Protein AF-A0A510JYR3-F1 (afdb_monomer_lite)

Foldseek 3Di:
DDDDPPPPDPPPPQDPVNVVVVVVVVVPDDDPPDPCVVVVVCCVVVPPVPVPQDLDFDACDDPDGPPPPHPDHPDDDDDDDDDPDLDPVVVVVVVVLVSQQQRCLSQLHFSDDDDPDPVDDGPGPCPSPPPRSRNDGDDDDDAPVNCVSNVNNVPDDPVNDDDDDDPPDPDDPVPDD

pLDDT: mean 78.02, std 18.56, range [39.0, 98.06]

InterPro domains:
  IPR006311 Twin-arginine translocation pathway, signal sequence [PS51318] (1-42)
  IPR006314 Dyp-type peroxidase [PTHR30521] (56-174)
  IPR011008 Dimeric alpha-beta barrel [SSF54909] (60-173)
  IPR019546 Twin-arginine translocation pathway, signal sequence, bacterial/archaeal [TIGR01409] (14-37)
  IPR048327 Dyp-type peroxidase, N-terminal domain [PF04261] (65-174)

Sequence (177 aa):
MSDENDKKWFDKKISRRDFLKKAGMVGAGAAIGASGAGAIFANMFSGKTNQIVGNEEISFYGKHQPGIATPVQKNVYFAVLDLHSTDKEEIKQMFKDWTDYSEKLMKGELIAPELKNHLVPPIDTGETVGLNPYRLTVTFGISPSFLDKLKLDNKKLDEFKDLPHFPRDQIKDKYKD

Organism: NCBI:txid109328

Secondary structure (DSSP, 8-state):
-----TTSSTT----HHHHHHHHHHHSSS-SS-SSTHHHHHHHHH-S------S-----S-SSS-TTSSSPPPS---------S---HHHHHHHHHHHHHHHHHHHHT--SSPPPS-TTS--SS--TTTT---TT--------HHHHHHTT-GGG--TT-PPPPPPTT----GGG--

Radius of gyration: 28.23 Å; chains: 1; bounding box: 94×50×62 Å

Structure (mmCIF, N/CA/C/O backbone):
data_AF-A0A510JYR3-F1
#
_entry.id   AF-A0A510JYR3-F1
#
loop_
_atom_site.group_PDB
_atom_site.id
_atom_site.type_symbol
_atom_site.label_atom_id
_atom_site.label_alt_id
_atom_site.label_comp_id
_atom_site.label_asym_id
_atom_site.label_entity_id
_atom_site.label_seq_id
_atom_site.pdbx_PDB_ins_code
_atom_site.Cartn_x
_atom_site.Cartn_y
_atom_site.Cartn_z
_atom_site.occupancy
_atom_site.B_iso_or_equiv
_atom_site.auth_seq_id
_atom_site.auth_comp_id
_atom_site.auth_asym_id
_atom_site.auth_atom_id
_atom_site.pdbx_PDB_model_num
ATOM 1 N N . MET A 1 1 ? -64.183 -36.595 -45.392 1.00 41.59 1 MET A N 1
ATOM 2 C CA . MET A 1 1 ? -62.904 -37.327 -45.292 1.00 41.59 1 MET A CA 1
ATOM 3 C C . MET A 1 1 ? -61.790 -36.329 -45.570 1.00 41.59 1 MET A C 1
ATOM 5 O O . MET A 1 1 ? -61.950 -35.599 -46.540 1.00 41.59 1 MET A O 1
ATOM 9 N N . SER A 1 2 ? -60.751 -36.336 -44.719 1.00 39.00 2 SER A N 1
ATOM 10 C CA . SER A 1 2 ? -59.440 -35.641 -44.792 1.00 39.00 2 SER A CA 1
ATOM 11 C C . SER A 1 2 ? -59.425 -34.100 -44.816 1.00 39.00 2 SER A C 1
ATOM 13 O O . SER A 1 2 ? -60.090 -33.505 -45.649 1.00 39.00 2 SER A O 1
ATOM 15 N N . ASP A 1 3 ? -58.667 -33.364 -43.997 1.00 41.50 3 ASP A N 1
ATOM 16 C CA . ASP A 1 3 ? -57.676 -33.730 -42.976 1.00 41.50 3 ASP A CA 1
ATOM 17 C C . ASP A 1 3 ? -57.516 -32.596 -41.948 1.00 41.50 3 ASP A C 1
ATOM 19 O O . ASP A 1 3 ? -57.497 -31.410 -42.267 1.00 41.50 3 ASP A O 1
ATOM 23 N N . GLU A 1 4 ? -57.390 -32.997 -40.688 1.00 46.38 4 GLU A N 1
ATOM 24 C CA . GLU A 1 4 ? -57.455 -32.179 -39.474 1.00 46.38 4 GLU A CA 1
ATOM 25 C C . GLU A 1 4 ? -56.046 -31.808 -38.951 1.00 46.38 4 GLU A C 1
ATOM 27 O O . GLU A 1 4 ? -55.797 -31.812 -37.746 1.00 46.38 4 GLU A O 1
ATOM 32 N N . ASN A 1 5 ? -55.082 -31.528 -39.841 1.00 49.25 5 ASN A N 1
ATOM 33 C CA . ASN A 1 5 ? -53.652 -31.481 -39.472 1.00 49.25 5 ASN A CA 1
ATOM 34 C C . ASN A 1 5 ? -52.955 -30.105 -39.472 1.00 49.25 5 ASN A C 1
ATOM 36 O O . ASN A 1 5 ? -51.811 -30.021 -39.027 1.00 49.25 5 ASN A O 1
ATOM 40 N N . ASP A 1 6 ? -53.622 -29.006 -39.830 1.00 49.03 6 ASP A N 1
ATOM 41 C CA . ASP A 1 6 ? -52.938 -27.703 -39.982 1.00 49.03 6 ASP A CA 1
ATOM 42 C C . ASP A 1 6 ? -52.823 -26.842 -38.707 1.00 49.03 6 ASP A C 1
ATOM 44 O O . ASP A 1 6 ? -52.285 -25.736 -38.740 1.00 49.03 6 ASP A O 1
ATOM 48 N N . LYS A 1 7 ? -53.269 -27.327 -37.540 1.00 47.75 7 LYS A N 1
ATOM 49 C CA . LYS A 1 7 ? -53.303 -26.525 -36.294 1.00 47.75 7 LYS A CA 1
ATOM 50 C C . LYS A 1 7 ? -52.356 -26.982 -35.176 1.00 47.75 7 LYS A C 1
ATOM 52 O O . LYS A 1 7 ? -52.623 -26.712 -34.011 1.00 47.75 7 LYS A O 1
ATOM 57 N N . LYS A 1 8 ? -51.237 -27.653 -35.482 1.00 46.84 8 LYS A N 1
ATOM 58 C CA . LYS A 1 8 ? -50.296 -28.144 -34.441 1.00 46.84 8 LYS A CA 1
ATOM 59 C C . LYS A 1 8 ? -48.863 -27.614 -34.499 1.00 46.84 8 LYS A C 1
ATOM 61 O O . LYS A 1 8 ? -48.035 -28.052 -33.701 1.00 46.84 8 LYS A O 1
ATOM 66 N N . TRP A 1 9 ? -48.542 -26.662 -35.375 1.00 47.66 9 TRP A N 1
ATOM 67 C CA . TRP A 1 9 ? -47.166 -26.154 -35.440 1.00 47.66 9 TRP A CA 1
ATOM 68 C C . TRP A 1 9 ? -46.857 -25.057 -34.407 1.00 47.66 9 TRP A C 1
ATOM 70 O O . TRP A 1 9 ? -45.755 -25.029 -33.857 1.00 47.66 9 TRP A O 1
ATOM 80 N N . PHE A 1 10 ? -47.831 -24.202 -34.082 1.00 52.38 10 PHE A N 1
ATOM 81 C CA . PHE A 1 10 ? -47.594 -22.996 -33.276 1.00 52.38 10 PHE A CA 1
ATOM 82 C C . PHE A 1 10 ? -47.678 -23.196 -31.750 1.00 52.38 10 PHE A C 1
ATOM 84 O O . PHE A 1 10 ? -47.180 -22.354 -31.012 1.00 52.38 10 PHE A O 1
ATOM 91 N N . ASP A 1 11 ? -48.207 -24.326 -31.265 1.00 54.84 11 ASP A N 1
ATOM 92 C CA . ASP A 1 11 ? -48.437 -24.574 -29.825 1.00 54.84 11 ASP A CA 1
ATOM 93 C C . ASP A 1 11 ? -47.325 -25.366 -29.112 1.00 54.84 11 ASP A C 1
ATOM 95 O O . ASP A 1 11 ? -47.473 -25.837 -27.978 1.00 54.84 11 ASP A O 1
ATOM 99 N N . LYS A 1 12 ? -46.158 -25.524 -29.742 1.00 61.44 12 LYS A N 1
ATOM 100 C CA . LYS A 1 12 ? -45.038 -26.216 -29.099 1.00 61.44 12 LYS A CA 1
ATOM 101 C C . LYS A 1 12 ? -44.327 -25.260 -28.137 1.00 61.44 12 LYS A C 1
ATOM 103 O O . LYS A 1 12 ? -43.516 -24.438 -28.559 1.00 61.44 12 LYS A O 1
ATOM 108 N N . LYS A 1 13 ? -44.609 -25.382 -26.831 1.00 60.22 13 LYS A N 1
ATOM 109 C CA . LYS A 1 13 ? -43.888 -24.668 -25.759 1.00 60.22 13 LYS A CA 1
ATOM 110 C C . LYS A 1 13 ? -42.378 -24.832 -25.951 1.00 60.22 13 LYS A C 1
ATOM 112 O O . LYS A 1 13 ? -41.839 -25.925 -25.776 1.00 60.22 13 LYS A O 1
ATOM 117 N N . ILE A 1 14 ? -41.702 -23.743 -26.308 1.00 67.56 14 ILE A N 1
ATOM 118 C CA . ILE A 1 14 ? -40.249 -23.721 -26.472 1.00 67.56 14 ILE A CA 1
ATOM 119 C C . ILE A 1 14 ? -39.625 -23.962 -25.096 1.00 67.56 14 ILE A C 1
ATOM 121 O O . ILE A 1 14 ? -39.749 -23.158 -24.175 1.00 67.56 14 ILE A O 1
ATOM 125 N N . SER A 1 15 ? -38.969 -25.108 -24.947 1.00 75.38 15 SER A N 1
ATOM 126 C CA . SER A 1 15 ? -38.213 -25.454 -23.746 1.00 75.38 15 SER A CA 1
ATOM 127 C C . SER A 1 15 ? -36.981 -24.549 -23.625 1.00 75.38 15 SER A C 1
ATOM 129 O O . SER A 1 15 ? -36.348 -24.218 -24.628 1.00 75.38 15 SER A O 1
ATOM 131 N N . ARG A 1 16 ? -36.571 -24.203 -22.393 1.00 67.94 16 ARG A N 1
ATOM 132 C CA . ARG A 1 16 ? -35.315 -23.464 -22.120 1.00 67.94 16 ARG A CA 1
ATOM 133 C C . ARG A 1 16 ? -34.102 -24.099 -22.816 1.00 67.94 16 ARG A C 1
ATOM 135 O O . ARG A 1 16 ? -33.181 -23.403 -23.224 1.00 67.94 16 ARG A O 1
ATOM 142 N N . ARG A 1 17 ? -34.127 -25.422 -23.001 1.00 73.12 17 ARG A N 1
ATOM 143 C CA . ARG A 1 17 ? -33.090 -26.183 -23.707 1.00 73.12 17 ARG A CA 1
ATOM 144 C C . ARG A 1 17 ? -33.105 -25.940 -25.219 1.00 73.12 17 ARG A C 1
ATOM 146 O O . ARG A 1 17 ? -32.039 -25.874 -25.817 1.00 73.12 17 ARG A O 1
ATOM 153 N N . ASP A 1 18 ? -34.280 -25.776 -25.823 1.00 70.12 18 ASP A N 1
ATOM 154 C CA . ASP A 1 18 ? -34.411 -25.445 -27.248 1.00 70.12 18 ASP A CA 1
ATOM 155 C C . ASP A 1 18 ? -34.056 -23.982 -27.518 1.00 70.12 18 ASP A C 1
ATOM 157 O O . ASP A 1 18 ? -33.461 -23.681 -28.549 1.00 70.12 18 ASP A O 1
ATOM 161 N N . PHE A 1 19 ? -34.342 -23.085 -26.568 1.00 70.06 19 PHE A N 1
ATOM 162 C CA . PHE A 1 19 ? -33.867 -21.703 -26.618 1.00 70.06 19 PHE A CA 1
ATOM 163 C C . PHE A 1 19 ? -32.336 -21.635 -26.585 1.00 70.06 19 PHE A C 1
ATOM 165 O O . PHE A 1 19 ? -31.743 -20.997 -27.445 1.00 70.06 19 PHE A O 1
ATOM 172 N N . LEU A 1 20 ? -31.682 -22.355 -25.666 1.00 72.62 20 LEU A N 1
ATOM 173 C CA . LEU A 1 20 ? -30.216 -22.389 -25.578 1.00 72.62 20 LEU A CA 1
ATOM 174 C C . LEU A 1 20 ? -29.563 -23.041 -26.807 1.00 72.62 20 LEU A C 1
ATOM 176 O O . LEU A 1 20 ? -28.553 -22.543 -27.295 1.00 72.62 20 LEU A O 1
ATOM 180 N N . LYS A 1 21 ? -30.161 -24.106 -27.358 1.00 68.06 21 LYS A N 1
ATOM 181 C CA . LYS A 1 21 ? -29.691 -24.725 -28.609 1.00 68.06 21 LYS A CA 1
ATOM 182 C C . LYS A 1 21 ? -29.794 -23.771 -29.802 1.00 68.06 21 LYS A C 1
ATOM 184 O O . LYS A 1 21 ? -28.878 -23.717 -30.614 1.00 68.06 21 LYS A O 1
ATOM 189 N N . LYS A 1 22 ? -30.881 -22.997 -29.896 1.00 60.44 22 LYS A N 1
ATOM 190 C CA . LYS A 1 22 ? -31.069 -22.004 -30.965 1.00 60.44 22 LYS A CA 1
ATOM 191 C C . LYS A 1 22 ? -30.203 -20.755 -30.763 1.00 60.44 22 LYS A C 1
ATOM 193 O O . LYS A 1 22 ? -29.637 -20.264 -31.731 1.00 60.44 22 LYS A O 1
ATOM 198 N N . ALA A 1 23 ? -30.022 -20.291 -29.527 1.00 60.22 23 ALA A N 1
ATOM 199 C CA . ALA A 1 23 ? -29.113 -19.193 -29.195 1.00 60.22 23 ALA A CA 1
ATOM 200 C C . ALA A 1 23 ? -27.644 -19.558 -29.478 1.00 60.22 23 ALA A C 1
ATOM 202 O O . ALA A 1 23 ? -26.897 -18.727 -29.982 1.00 60.22 23 ALA A O 1
ATOM 203 N N . GLY A 1 24 ? -27.254 -20.819 -29.257 1.00 54.78 24 GLY A N 1
ATOM 204 C CA . GLY A 1 24 ? -25.936 -21.336 -29.640 1.00 54.78 24 GLY A CA 1
ATOM 205 C C . GLY A 1 24 ? -25.692 -21.358 -31.155 1.00 54.78 24 GLY A C 1
ATOM 206 O O . GLY A 1 24 ? -24.554 -21.202 -31.580 1.00 54.78 24 GLY A O 1
ATOM 207 N N . MET A 1 25 ? -26.745 -21.478 -31.973 1.00 53.06 25 MET A N 1
ATOM 208 C CA . MET A 1 25 ? -26.653 -21.385 -33.440 1.00 53.06 25 MET A CA 1
ATOM 209 C C . MET A 1 25 ? -26.642 -19.942 -33.972 1.00 53.06 25 MET A C 1
ATOM 211 O O . MET A 1 25 ? -26.177 -19.721 -35.083 1.00 53.06 25 MET A O 1
ATOM 215 N N . VAL A 1 26 ? -27.117 -18.964 -33.192 1.00 48.06 26 VAL A N 1
ATOM 216 C CA . VAL A 1 26 ? -27.025 -17.521 -33.513 1.00 48.06 26 VAL A CA 1
ATOM 217 C C . VAL A 1 26 ? -25.753 -16.889 -32.912 1.00 48.06 26 VAL A C 1
ATOM 219 O O . VAL A 1 26 ? -25.344 -15.797 -33.294 1.00 48.06 26 VAL A O 1
ATOM 222 N N . GLY A 1 27 ? -25.054 -17.603 -32.024 1.00 48.56 27 GLY A N 1
ATOM 223 C CA . GLY A 1 27 ? -23.797 -17.195 -31.382 1.00 48.56 27 GLY A CA 1
ATOM 224 C C . GLY A 1 27 ? -22.548 -17.224 -32.273 1.00 48.56 27 GLY A C 1
ATOM 225 O O . GLY A 1 27 ? -21.437 -17.201 -31.752 1.00 48.56 27 GLY A O 1
ATOM 226 N N . ALA A 1 28 ? -22.718 -17.259 -33.595 1.00 48.28 28 ALA A N 1
ATOM 227 C CA . ALA A 1 28 ? -21.661 -17.070 -34.583 1.00 48.28 28 ALA A CA 1
ATOM 228 C C . ALA A 1 28 ? -22.051 -15.931 -35.544 1.00 48.28 28 ALA A C 1
ATOM 230 O O . ALA A 1 28 ? -22.220 -16.134 -36.739 1.00 48.28 28 ALA A O 1
ATOM 231 N N . GLY A 1 29 ? -22.211 -14.720 -35.002 1.00 50.94 29 GLY A N 1
ATOM 232 C CA . GLY A 1 29 ? -22.291 -13.486 -35.787 1.00 50.94 29 GLY A CA 1
ATOM 233 C C . GLY A 1 29 ? -23.697 -12.905 -35.982 1.00 50.94 29 GLY A C 1
ATOM 234 O O . GLY A 1 29 ? -24.551 -13.496 -36.627 1.00 50.94 29 GLY A O 1
ATOM 235 N N . ALA A 1 30 ? -23.847 -11.665 -35.499 1.00 53.22 30 ALA A N 1
ATOM 236 C CA . ALA A 1 30 ? -24.847 -10.661 -35.879 1.00 53.22 30 ALA A CA 1
ATOM 237 C C . ALA A 1 30 ? -26.320 -10.896 -35.481 1.00 53.22 30 ALA A C 1
ATOM 239 O O . ALA A 1 30 ? -27.080 -11.476 -36.242 1.00 53.22 30 ALA A O 1
ATOM 240 N N . ALA A 1 31 ? -26.757 -10.287 -34.364 1.00 54.00 31 ALA A N 1
ATOM 241 C CA . ALA A 1 31 ? -28.129 -9.757 -34.234 1.00 54.00 31 ALA A CA 1
ATOM 242 C C . ALA A 1 31 ? -28.348 -8.835 -33.007 1.00 54.00 31 ALA A C 1
ATOM 244 O O . ALA A 1 31 ? -29.247 -9.102 -32.228 1.00 54.00 31 ALA A O 1
ATOM 245 N N . ILE A 1 32 ? -27.572 -7.751 -32.837 1.00 46.09 32 ILE A N 1
ATOM 246 C CA . ILE A 1 32 ? -28.079 -6.421 -32.397 1.00 46.09 32 ILE A CA 1
ATOM 247 C C . ILE A 1 32 ? -27.158 -5.365 -33.036 1.00 46.09 32 ILE A C 1
ATOM 249 O O . ILE A 1 32 ? -26.351 -4.707 -32.387 1.00 46.09 32 ILE A O 1
ATOM 253 N N . GLY A 1 33 ? -27.217 -5.272 -34.362 1.00 46.34 33 GLY A N 1
ATOM 254 C CA . GLY A 1 33 ? -26.586 -4.213 -35.144 1.00 46.34 33 GLY A CA 1
ATOM 255 C C . GLY A 1 33 ? -27.682 -3.430 -35.851 1.00 46.34 33 GLY A C 1
ATOM 256 O O . GLY A 1 33 ? -28.040 -3.767 -36.971 1.00 46.34 33 GLY A O 1
ATOM 257 N N . ALA A 1 34 ? -28.256 -2.440 -35.171 1.00 50.19 34 ALA A N 1
ATOM 258 C CA . ALA A 1 34 ? -29.165 -1.470 -35.793 1.00 50.19 34 ALA A CA 1
ATOM 259 C C . ALA A 1 34 ? -29.048 -0.072 -35.166 1.00 50.19 34 ALA A C 1
ATOM 261 O O . ALA A 1 34 ? -29.284 0.922 -35.842 1.00 50.19 34 ALA A O 1
ATOM 262 N N . SER A 1 35 ? -28.593 0.040 -33.916 1.00 50.03 35 SER A N 1
ATOM 263 C CA . SER A 1 35 ? -28.035 1.283 -33.390 1.00 50.03 35 SER A CA 1
ATOM 264 C C . SER A 1 35 ? -26.512 1.149 -33.379 1.00 50.03 35 SER A C 1
ATOM 266 O O . SER A 1 35 ? -25.970 0.195 -32.820 1.00 50.03 35 SER A O 1
ATOM 268 N N . GLY A 1 36 ? -25.792 2.090 -33.996 1.00 48.31 36 GLY A N 1
ATOM 269 C CA . GLY A 1 36 ? -24.318 2.104 -34.036 1.00 48.31 36 GLY A CA 1
ATOM 270 C C . GLY A 1 36 ? -23.636 2.018 -32.659 1.00 48.31 36 GLY A C 1
ATOM 271 O O . GLY A 1 36 ? -22.442 1.752 -32.581 1.00 48.31 36 GLY A O 1
ATOM 272 N N . ALA A 1 37 ? -24.399 2.151 -31.570 1.00 50.72 37 ALA A N 1
ATOM 273 C CA . ALA A 1 37 ? -23.970 1.886 -30.205 1.00 50.72 37 ALA A CA 1
ATOM 274 C C . ALA A 1 37 ? -23.404 0.466 -30.014 1.00 50.72 37 ALA A C 1
ATOM 276 O O . ALA A 1 37 ? -22.365 0.323 -29.381 1.00 50.72 37 ALA A O 1
ATOM 277 N N . GLY A 1 38 ? -24.014 -0.580 -30.589 1.00 49.38 38 GLY A N 1
ATOM 278 C CA . GLY A 1 38 ? -23.569 -1.967 -30.377 1.00 49.38 38 GLY A CA 1
ATOM 279 C C . GLY A 1 38 ? -22.145 -2.239 -30.876 1.00 49.38 38 GLY A C 1
ATOM 280 O O . GLY A 1 38 ? -21.380 -2.929 -30.211 1.00 49.38 38 GLY A O 1
ATOM 281 N N . ALA A 1 39 ? -21.758 -1.629 -32.000 1.00 53.34 39 ALA A N 1
ATOM 282 C CA . ALA A 1 39 ? -20.403 -1.718 -32.543 1.00 53.34 39 ALA A CA 1
ATOM 283 C C . ALA A 1 39 ? -19.387 -0.888 -31.736 1.00 53.34 39 ALA A C 1
ATOM 285 O O . ALA A 1 39 ? -18.237 -1.295 -31.598 1.00 53.34 39 ALA A O 1
ATOM 286 N N . ILE A 1 40 ? -19.811 0.242 -31.156 1.00 56.94 40 ILE A N 1
ATOM 287 C CA . ILE A 1 40 ? -18.970 1.076 -30.283 1.00 56.94 40 ILE A CA 1
ATOM 288 C C . ILE A 1 40 ? -18.715 0.369 -28.947 1.00 56.94 40 ILE A C 1
ATOM 290 O O . ILE A 1 40 ? -17.568 0.282 -28.515 1.00 56.94 40 ILE A O 1
ATOM 294 N N . PHE A 1 41 ? -19.753 -0.198 -28.324 1.00 54.78 41 PHE A N 1
ATOM 295 C CA . PHE A 1 41 ? -19.605 -1.003 -27.109 1.00 54.78 41 PHE A CA 1
ATOM 296 C C . PHE A 1 41 ? -18.798 -2.273 -27.386 1.00 54.78 41 PHE A C 1
ATOM 298 O O . PHE A 1 41 ? -17.881 -2.584 -26.631 1.00 54.78 41 PHE A O 1
ATOM 305 N N . ALA A 1 42 ? -19.057 -2.966 -28.499 1.00 54.81 42 ALA A N 1
ATOM 306 C CA . ALA A 1 42 ? -18.254 -4.114 -28.892 1.00 54.81 42 ALA A CA 1
ATOM 307 C C . ALA A 1 42 ? -16.784 -3.729 -29.083 1.00 54.81 42 ALA A C 1
ATOM 309 O O . ALA A 1 42 ? -15.953 -4.430 -28.540 1.00 54.81 42 ALA A O 1
ATOM 310 N N . ASN A 1 43 ? -16.426 -2.618 -29.733 1.00 54.22 43 ASN A N 1
ATOM 311 C CA . ASN A 1 43 ? -15.019 -2.198 -29.850 1.00 54.22 43 ASN A CA 1
ATOM 312 C C . ASN A 1 43 ? -14.399 -1.719 -28.527 1.00 54.22 43 ASN A C 1
ATOM 314 O O . ASN A 1 43 ? -13.207 -1.924 -28.318 1.00 54.22 43 ASN A O 1
ATOM 318 N N . MET A 1 44 ? -15.183 -1.121 -27.625 1.00 55.84 44 MET A N 1
ATOM 319 C CA . MET A 1 44 ? -14.707 -0.701 -26.301 1.00 55.84 44 MET A CA 1
ATOM 320 C C . MET A 1 44 ? -14.389 -1.904 -25.394 1.00 55.84 44 MET A C 1
ATOM 322 O O . MET A 1 44 ? -13.438 -1.848 -24.622 1.00 55.84 44 MET A O 1
ATOM 326 N N . PHE A 1 45 ? -15.132 -3.009 -25.533 1.00 51.94 45 PHE A N 1
ATOM 327 C CA . PHE A 1 45 ? -14.905 -4.263 -24.797 1.00 51.94 45 PHE A CA 1
ATOM 328 C C . PHE A 1 45 ? -14.086 -5.316 -25.573 1.00 51.94 45 PHE A C 1
ATOM 330 O O . PHE A 1 45 ? -13.524 -6.220 -24.963 1.00 51.94 45 PHE A O 1
ATOM 337 N N . SER A 1 46 ? -13.996 -5.208 -26.904 1.00 45.53 46 SER A N 1
ATOM 338 C CA . SER A 1 46 ? -13.236 -6.098 -27.808 1.00 45.53 46 SER A CA 1
ATOM 339 C C . SER A 1 46 ? -11.894 -5.511 -28.214 1.00 45.53 46 SER A C 1
ATOM 341 O O . SER A 1 46 ? -11.249 -6.034 -29.127 1.00 45.53 46 SER A O 1
ATOM 343 N N . GLY A 1 47 ? -11.435 -4.458 -27.531 1.00 48.59 47 GLY A N 1
ATOM 344 C CA . GLY A 1 47 ? -10.008 -4.226 -27.421 1.00 48.59 47 GLY A CA 1
ATOM 345 C C . GLY A 1 47 ? -9.417 -5.523 -26.898 1.00 48.59 47 GLY A C 1
ATOM 346 O O . GLY A 1 47 ? -9.518 -5.807 -25.710 1.00 48.59 47 GLY A O 1
ATOM 347 N N . LYS A 1 48 ? -8.885 -6.354 -27.806 1.00 43.19 48 LYS A N 1
ATOM 348 C CA . LYS A 1 48 ? -8.027 -7.481 -27.469 1.00 43.19 48 LYS A CA 1
ATOM 349 C C . LYS A 1 48 ? -7.040 -6.871 -26.493 1.00 43.19 48 LYS A C 1
ATOM 351 O O . LYS A 1 48 ? -6.190 -6.082 -26.903 1.00 43.19 48 LYS A O 1
ATOM 356 N N . THR A 1 49 ? -7.199 -7.163 -25.206 1.00 49.62 49 THR A N 1
ATOM 357 C CA . THR A 1 49 ? -6.164 -6.906 -24.224 1.00 49.62 49 THR A CA 1
ATOM 358 C C . THR A 1 49 ? -5.068 -7.864 -24.638 1.00 49.62 49 THR A C 1
ATOM 360 O O . THR A 1 49 ? -4.988 -8.989 -24.146 1.00 49.62 49 THR A O 1
ATOM 363 N N . ASN A 1 50 ? -4.290 -7.474 -25.651 1.00 46.06 50 ASN A N 1
ATOM 364 C CA . ASN A 1 50 ? -2.984 -8.039 -25.865 1.00 46.06 50 ASN A CA 1
ATOM 365 C C . ASN A 1 50 ? -2.371 -7.930 -24.481 1.00 46.06 50 ASN A C 1
ATOM 367 O O . ASN A 1 50 ? -2.263 -6.821 -23.957 1.00 46.06 50 ASN A O 1
ATOM 371 N N . GLN A 1 51 ? -2.132 -9.068 -23.829 1.00 48.41 51 GLN A N 1
ATOM 372 C CA . GLN A 1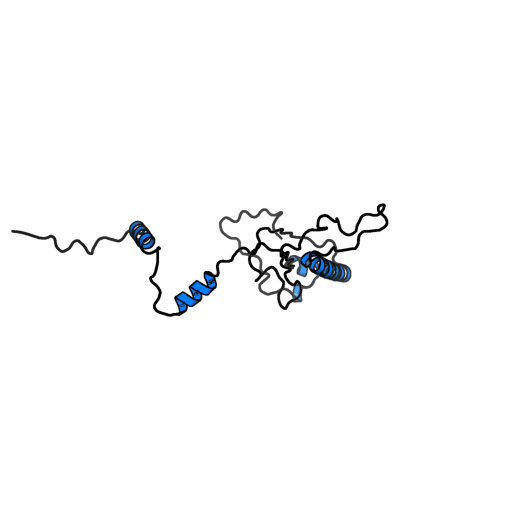 51 ? -1.326 -9.052 -22.628 1.00 48.41 51 GLN A CA 1
ATOM 373 C C . GLN A 1 51 ? -0.043 -8.373 -23.069 1.00 48.41 51 GLN A C 1
ATOM 375 O O . GLN A 1 51 ? 0.679 -8.900 -23.917 1.00 48.41 51 GLN A O 1
ATOM 380 N N . ILE A 1 52 ? 0.147 -7.141 -22.612 1.00 53.25 52 ILE A N 1
ATOM 381 C CA . ILE A 1 52 ? 1.333 -6.382 -22.943 1.00 53.25 52 ILE A CA 1
ATOM 382 C C . ILE A 1 52 ? 2.413 -7.010 -22.074 1.00 53.25 52 ILE A C 1
ATOM 384 O O . ILE A 1 52 ? 2.591 -6.669 -20.908 1.00 53.25 52 ILE A O 1
ATOM 388 N N . VAL A 1 53 ? 3.031 -8.053 -22.619 1.00 56.41 53 VAL A N 1
ATOM 389 C CA . VAL A 1 53 ? 4.197 -8.706 -22.045 1.00 56.41 53 VAL A CA 1
ATOM 390 C C . VAL A 1 53 ? 5.368 -7.854 -22.496 1.00 56.41 53 VAL A C 1
ATOM 392 O O . VAL A 1 53 ? 5.743 -7.889 -23.666 1.00 56.41 53 VAL A O 1
ATOM 395 N N . GLY A 1 54 ? 5.880 -7.010 -21.608 1.00 62.03 54 GLY A N 1
ATOM 396 C CA . GLY A 1 54 ? 6.867 -6.024 -22.011 1.00 62.03 54 GLY A CA 1
ATOM 397 C C . GLY A 1 54 ? 7.609 -5.386 -20.855 1.00 62.03 54 GLY A C 1
ATOM 398 O O . GLY A 1 54 ? 7.241 -5.521 -19.690 1.00 62.03 54 GLY A O 1
ATOM 399 N N . ASN A 1 55 ? 8.646 -4.661 -21.252 1.00 64.56 55 ASN A N 1
ATOM 400 C CA . ASN A 1 55 ? 9.594 -3.941 -20.414 1.00 64.56 55 ASN A CA 1
ATOM 401 C C . ASN A 1 55 ? 9.084 -2.561 -19.961 1.00 64.56 55 ASN A C 1
ATOM 403 O O . ASN A 1 55 ? 9.874 -1.671 -19.654 1.00 64.56 55 ASN A O 1
ATOM 407 N N . GLU A 1 56 ? 7.772 -2.353 -20.043 1.00 77.25 56 GLU A N 1
ATOM 408 C CA . GLU A 1 56 ? 7.159 -1.043 -19.880 1.00 77.25 56 GLU A CA 1
ATOM 409 C C . GLU A 1 56 ? 7.128 -0.636 -18.410 1.00 77.25 56 GLU A C 1
ATOM 411 O O . GLU A 1 56 ? 6.702 -1.394 -17.538 1.00 77.25 56 GLU A O 1
ATOM 416 N N . GLU A 1 57 ? 7.541 0.598 -18.165 1.00 84.62 57 GLU A N 1
ATOM 417 C CA . GLU A 1 57 ? 7.347 1.282 -16.899 1.00 84.62 57 GLU A CA 1
ATOM 418 C C . GLU A 1 57 ? 5.917 1.836 -16.838 1.00 84.62 57 GLU A C 1
ATOM 420 O O . GLU A 1 57 ? 5.414 2.422 -17.801 1.00 84.62 57 GLU A O 1
ATOM 425 N N . ILE A 1 58 ? 5.254 1.663 -15.695 1.00 91.94 58 ILE A N 1
ATOM 426 C CA . ILE A 1 58 ? 3.988 2.335 -15.396 1.00 91.94 58 ILE A CA 1
ATOM 427 C C . ILE A 1 58 ? 4.296 3.459 -14.416 1.00 91.94 58 ILE A C 1
ATOM 429 O O . ILE A 1 58 ? 4.874 3.213 -13.363 1.00 91.94 58 ILE A O 1
ATOM 433 N N . SER A 1 59 ? 3.886 4.688 -14.741 1.00 93.88 59 SER A N 1
ATOM 434 C CA . SER A 1 59 ? 4.151 5.828 -13.863 1.00 93.88 59 SER A CA 1
ATOM 435 C C . SER A 1 59 ? 3.473 5.643 -12.504 1.00 93.88 59 SER A C 1
ATOM 437 O O . SER A 1 59 ? 2.272 5.368 -12.428 1.00 93.88 59 SER A O 1
ATOM 439 N N . PHE A 1 60 ? 4.248 5.817 -11.433 1.00 96.25 60 PHE A N 1
ATOM 440 C CA . PHE A 1 60 ? 3.735 5.819 -10.065 1.00 96.25 60 PHE A CA 1
ATOM 441 C C . PHE A 1 60 ? 2.904 7.077 -9.771 1.00 96.25 60 PHE A C 1
ATOM 443 O O . PHE A 1 60 ? 1.879 7.012 -9.091 1.00 96.25 60 PHE A O 1
ATOM 450 N N . TYR A 1 61 ? 3.316 8.225 -10.320 1.00 96.75 61 TYR A N 1
ATOM 451 C CA . TYR A 1 61 ? 2.645 9.499 -10.095 1.00 96.75 61 TYR A CA 1
ATOM 452 C C . TYR A 1 61 ? 1.503 9.738 -11.081 1.00 96.75 61 TYR A C 1
ATOM 454 O O . TYR A 1 61 ? 1.635 9.618 -12.296 1.00 96.75 61 TYR A O 1
ATOM 462 N N . GLY A 1 62 ? 0.371 10.174 -10.540 1.00 96.06 62 GLY A N 1
ATOM 463 C CA . GLY A 1 62 ? -0.804 10.544 -11.310 1.00 96.06 62 GLY A CA 1
ATOM 464 C C . GLY A 1 62 ? -1.928 11.022 -10.403 1.00 96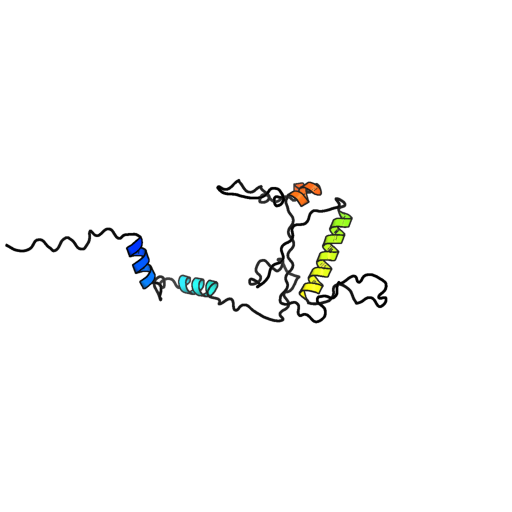.06 62 GLY A C 1
ATOM 465 O O . GLY A 1 62 ? -1.813 11.021 -9.179 1.00 96.06 62 GLY A O 1
ATOM 466 N N . LYS A 1 63 ? -3.052 11.422 -11.006 1.00 97.81 63 LYS A N 1
ATOM 467 C CA . LYS A 1 63 ? -4.261 11.790 -10.248 1.00 97.81 63 LYS A CA 1
ATOM 468 C C . LYS A 1 63 ? -4.854 10.597 -9.483 1.00 97.81 63 LYS A C 1
ATOM 470 O O . LYS A 1 63 ? -5.469 10.784 -8.437 1.00 97.81 63 LYS A O 1
ATOM 475 N N . HIS A 1 64 ? -4.701 9.392 -10.026 1.00 97.94 64 HIS A N 1
ATOM 476 C CA . HIS A 1 64 ? -5.179 8.141 -9.446 1.00 97.94 64 HIS A CA 1
ATOM 477 C C . HIS A 1 64 ? -4.010 7.168 -9.322 1.00 97.94 64 HIS A C 1
ATOM 479 O O . HIS A 1 64 ? -3.120 7.185 -10.172 1.00 97.94 64 HIS A O 1
ATOM 485 N N . GLN A 1 65 ? -4.032 6.329 -8.284 1.00 98.06 65 GLN A N 1
ATOM 486 C CA . GLN A 1 65 ? -2.998 5.316 -8.094 1.00 98.06 65 GLN A CA 1
ATOM 487 C C . GLN A 1 65 ? -2.978 4.317 -9.268 1.00 98.06 65 GLN A C 1
ATOM 489 O O . GLN A 1 65 ? -4.044 3.961 -9.793 1.00 98.06 65 GLN A O 1
ATOM 494 N N . PRO A 1 66 ? -1.787 3.839 -9.667 1.00 96.75 66 PRO A N 1
ATOM 495 C CA . PRO A 1 66 ? -1.652 2.751 -10.628 1.00 96.75 66 PRO A CA 1
ATOM 496 C C . PRO A 1 66 ? -2.220 1.444 -10.045 1.00 96.75 66 PRO A C 1
ATOM 498 O O . PRO A 1 66 ? -2.416 1.328 -8.838 1.00 96.75 66 PRO A O 1
ATOM 501 N N . GLY A 1 67 ? -2.518 0.463 -10.901 1.00 95.38 67 GLY A N 1
ATOM 502 C CA . GLY A 1 67 ? -3.068 -0.844 -10.503 1.00 95.38 67 GLY A CA 1
ATOM 503 C C . GLY A 1 67 ? -4.602 -0.922 -10.449 1.00 95.38 67 GLY A C 1
ATOM 504 O O . GLY A 1 67 ? -5.144 -2.010 -10.285 1.00 95.38 67 GLY A O 1
ATOM 505 N N . ILE A 1 68 ? -5.313 0.201 -10.641 1.00 95.62 68 ILE A N 1
ATOM 506 C CA . ILE A 1 68 ? -6.791 0.246 -10.672 1.00 95.62 68 ILE A CA 1
ATOM 507 C C . ILE A 1 68 ? -7.316 0.207 -12.114 1.00 95.62 68 ILE A C 1
ATOM 509 O O . ILE A 1 68 ? -7.970 -0.746 -12.524 1.00 95.62 68 ILE A O 1
ATOM 513 N N . ALA A 1 69 ? -7.026 1.253 -12.893 1.00 94.81 69 ALA A N 1
ATOM 514 C CA . ALA A 1 69 ? -7.380 1.330 -14.315 1.00 94.81 69 ALA A CA 1
ATOM 515 C C . ALA A 1 69 ? -6.272 0.773 -15.229 1.00 94.81 69 ALA A C 1
ATOM 517 O O . ALA A 1 69 ? -6.440 0.701 -16.447 1.00 94.81 69 ALA A O 1
ATOM 518 N N . THR A 1 70 ? -5.125 0.400 -14.650 1.00 92.25 70 THR A N 1
ATOM 519 C CA . THR A 1 70 ? -4.030 -0.261 -15.363 1.00 92.25 70 THR A CA 1
ATOM 520 C C . THR A 1 70 ? -4.527 -1.591 -15.944 1.00 92.25 70 THR A C 1
ATOM 522 O O . THR A 1 70 ? -5.241 -2.318 -15.252 1.00 92.25 70 THR A O 1
ATOM 525 N N . PRO A 1 71 ? -4.159 -1.953 -17.189 1.00 90.94 71 PRO A N 1
ATOM 526 C CA . PRO A 1 71 ? -4.508 -3.258 -17.741 1.00 90.94 71 PRO A CA 1
ATOM 527 C C . PRO A 1 71 ? -4.043 -4.403 -16.835 1.00 90.94 71 PRO A C 1
ATOM 529 O O . PRO A 1 71 ? -2.925 -4.363 -16.318 1.00 90.94 71 PRO A O 1
ATOM 532 N N . VAL A 1 72 ? -4.891 -5.424 -16.688 1.00 90.50 72 VAL A N 1
ATOM 533 C CA . VAL A 1 72 ? -4.672 -6.563 -15.782 1.00 90.50 72 VAL A CA 1
ATOM 534 C C . VAL A 1 72 ? -3.307 -7.220 -16.023 1.00 90.50 72 VAL A C 1
ATOM 536 O O . VAL A 1 72 ? -2.945 -7.539 -17.158 1.00 90.50 72 VAL A O 1
ATOM 539 N N . GLN A 1 73 ? -2.566 -7.440 -14.937 1.00 89.94 73 GLN A N 1
ATOM 540 C CA . GLN A 1 73 ? -1.261 -8.102 -14.923 1.00 89.94 73 GLN A CA 1
ATOM 541 C C . GLN A 1 73 ? -1.393 -9.618 -14.721 1.00 89.94 73 GLN A C 1
ATOM 543 O O . GLN A 1 73 ? -2.424 -10.129 -14.288 1.00 89.94 73 GLN A O 1
ATOM 548 N N . LYS A 1 74 ? -0.320 -10.354 -15.030 1.00 90.69 74 LYS A N 1
ATOM 549 C CA . LYS A 1 74 ? -0.285 -11.822 -14.923 1.00 90.69 74 LYS A CA 1
ATOM 550 C C . LYS A 1 74 ? -0.188 -12.332 -13.480 1.00 90.69 74 LYS A C 1
ATOM 552 O O . LYS A 1 74 ? -0.711 -13.403 -13.189 1.00 90.69 74 LYS A O 1
ATOM 557 N N . ASN A 1 75 ? 0.504 -11.597 -12.612 1.00 92.00 75 ASN A N 1
ATOM 558 C CA . ASN A 1 75 ? 0.796 -11.996 -11.236 1.00 92.00 75 ASN A CA 1
ATOM 559 C C . ASN A 1 75 ? 0.270 -10.935 -10.264 1.00 92.00 75 ASN A C 1
ATOM 561 O O . ASN A 1 75 ? 0.213 -9.760 -10.619 1.00 92.00 75 ASN A O 1
ATOM 565 N N . VAL A 1 76 ? -0.067 -11.350 -9.042 1.00 94.38 76 VAL A N 1
ATOM 566 C CA . VAL A 1 76 ? -0.471 -10.451 -7.956 1.00 94.38 76 VAL A CA 1
ATOM 567 C C . VAL A 1 76 ? 0.118 -10.932 -6.635 1.00 94.38 76 VAL A C 1
ATOM 569 O O . VAL A 1 76 ? 0.081 -12.124 -6.328 1.00 94.38 76 VAL A O 1
ATOM 572 N N . TYR A 1 77 ? 0.628 -9.987 -5.852 1.00 95.19 77 TYR A N 1
ATOM 573 C CA . TYR A 1 77 ? 0.911 -10.168 -4.435 1.00 95.19 77 TYR A CA 1
ATOM 574 C C . TYR A 1 77 ? -0.043 -9.269 -3.659 1.00 95.19 77 TYR A C 1
ATOM 576 O O . TYR A 1 77 ? -0.142 -8.079 -3.946 1.00 95.19 77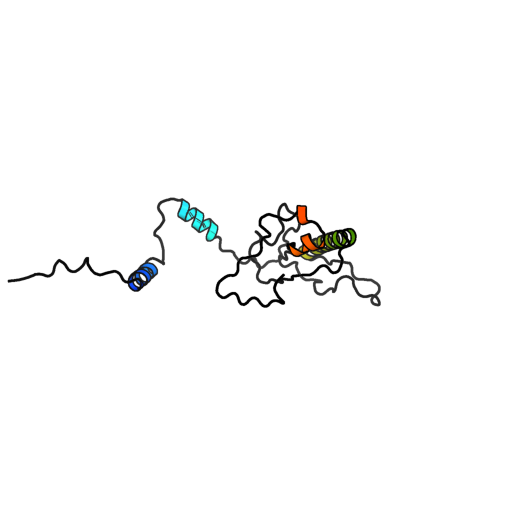 TYR A O 1
ATOM 584 N N . PHE A 1 78 ? -0.771 -9.850 -2.707 1.00 95.06 78 PHE A N 1
ATOM 585 C CA . PHE A 1 78 ? -1.726 -9.123 -1.880 1.00 95.06 78 PHE A CA 1
ATOM 586 C C . PHE A 1 78 ? -1.358 -9.307 -0.412 1.00 95.06 78 PHE A C 1
ATOM 588 O O . PHE A 1 78 ? -1.232 -10.441 0.055 1.00 95.06 78 PHE A O 1
ATOM 595 N N . ALA A 1 79 ? -1.178 -8.197 0.298 1.00 94.94 79 ALA A N 1
ATOM 596 C CA . ALA A 1 79 ? -0.821 -8.177 1.707 1.00 94.94 79 ALA A CA 1
ATOM 597 C C . ALA A 1 79 ? -1.770 -7.248 2.467 1.00 94.94 79 ALA A C 1
ATOM 599 O O . ALA A 1 79 ? -2.049 -6.137 2.022 1.00 94.94 79 ALA A O 1
ATOM 600 N N . VAL A 1 80 ? -2.240 -7.720 3.619 1.00 93.81 80 VAL A N 1
ATOM 601 C CA . VAL A 1 80 ? -2.971 -6.927 4.611 1.00 93.81 80 VAL A CA 1
ATOM 602 C C . VAL A 1 80 ? -2.077 -6.854 5.839 1.00 93.81 80 VAL A C 1
ATOM 604 O O . VAL A 1 80 ? -1.535 -7.876 6.262 1.00 93.81 80 VAL A O 1
ATOM 607 N N . LEU A 1 81 ? -1.849 -5.643 6.341 1.00 93.81 81 LEU A N 1
ATOM 608 C CA . LEU A 1 81 ? -0.852 -5.368 7.368 1.00 93.81 81 LEU A CA 1
ATOM 609 C C . LEU A 1 81 ? -1.474 -4.541 8.490 1.00 93.81 81 LEU A C 1
ATOM 611 O O . LEU A 1 81 ? -2.114 -3.521 8.235 1.00 93.81 81 LEU A O 1
ATOM 615 N N . ASP A 1 82 ? -1.198 -4.946 9.725 1.00 93.06 82 ASP A N 1
ATOM 616 C CA . ASP A 1 82 ? -1.567 -4.191 10.913 1.00 93.06 82 ASP A CA 1
ATOM 617 C C . ASP A 1 82 ? -0.483 -3.185 11.290 1.00 93.06 82 ASP A C 1
ATOM 619 O O . ASP A 1 82 ? 0.713 -3.486 11.304 1.00 93.06 82 ASP A O 1
ATOM 623 N N . LEU A 1 83 ? -0.905 -1.988 11.697 1.00 94.56 83 LEU A N 1
ATOM 624 C CA . LEU A 1 83 ? 0.010 -1.025 12.300 1.00 94.56 83 LEU A CA 1
ATOM 625 C C . LEU A 1 83 ? 0.569 -1.566 13.618 1.00 94.56 83 LEU A C 1
ATOM 627 O O . LEU A 1 83 ? -0.196 -1.947 14.504 1.00 94.56 83 LEU A O 1
ATOM 631 N N . HIS A 1 84 ? 1.884 -1.510 13.804 1.00 92.69 84 HIS A N 1
ATOM 632 C CA . HIS A 1 84 ? 2.500 -1.833 15.094 1.00 92.69 84 HIS A CA 1
ATOM 633 C C . HIS A 1 84 ? 2.491 -0.644 16.072 1.00 92.69 84 HIS A C 1
ATOM 635 O O . HIS A 1 84 ? 2.351 -0.833 17.277 1.00 92.69 84 HIS A O 1
ATOM 641 N N . SER A 1 85 ? 2.582 0.580 15.545 1.00 93.94 85 SER A N 1
ATOM 642 C CA . SER A 1 85 ? 2.599 1.835 16.307 1.00 93.94 85 SER A CA 1
ATOM 643 C C . SER A 1 85 ? 1.296 2.620 16.122 1.00 93.94 85 SER A C 1
ATOM 645 O O . SER A 1 85 ? 0.549 2.407 15.164 1.00 93.94 85 SER A O 1
ATOM 647 N N . THR A 1 86 ? 1.017 3.538 17.046 1.00 96.31 86 THR A N 1
ATOM 648 C CA . THR A 1 86 ? -0.038 4.560 16.914 1.00 96.31 86 THR A CA 1
ATOM 649 C C . THR A 1 86 ? 0.534 5.976 16.833 1.00 96.31 86 THR A C 1
ATOM 651 O O . THR A 1 86 ? -0.232 6.942 16.834 1.00 96.31 86 THR A O 1
ATOM 654 N N . ASP A 1 87 ? 1.862 6.121 16.793 1.00 97.19 87 ASP A N 1
ATOM 655 C CA . ASP A 1 87 ? 2.508 7.414 16.597 1.00 97.19 87 ASP A CA 1
ATOM 656 C C . ASP A 1 87 ? 2.287 7.893 15.155 1.00 97.19 87 ASP A C 1
ATOM 658 O O . ASP A 1 87 ? 2.690 7.262 14.176 1.00 97.19 87 ASP A O 1
ATOM 662 N N . LYS A 1 88 ? 1.616 9.039 15.022 1.00 95.50 88 LYS A N 1
ATOM 663 C CA . LYS A 1 88 ? 1.259 9.612 13.723 1.00 95.50 88 LYS A CA 1
ATOM 664 C C . LYS A 1 88 ? 2.481 10.081 12.940 1.00 95.50 88 LYS A C 1
ATOM 666 O O . LYS A 1 88 ? 2.413 10.072 11.714 1.00 95.50 88 LYS A O 1
ATOM 671 N N . GLU A 1 89 ? 3.562 10.497 13.596 1.00 97.19 89 GLU A N 1
ATOM 672 C CA . GLU A 1 89 ? 4.771 10.936 12.896 1.00 97.19 89 GLU A CA 1
ATOM 673 C C . GLU A 1 89 ? 5.556 9.744 12.345 1.00 97.19 89 GLU A C 1
ATOM 675 O O . GLU A 1 89 ? 5.944 9.775 11.177 1.00 97.19 89 GLU A O 1
ATOM 680 N N . GLU A 1 90 ? 5.679 8.656 13.111 1.00 97.00 90 GLU A N 1
ATOM 681 C CA . GLU A 1 90 ? 6.271 7.401 12.621 1.00 97.00 90 GLU A CA 1
ATOM 682 C C . GLU A 1 90 ? 5.498 6.855 11.413 1.00 97.00 90 GLU A C 1
ATOM 684 O O . GLU A 1 90 ? 6.086 6.505 10.391 1.00 97.00 90 GLU A O 1
ATOM 689 N N . ILE A 1 91 ? 4.164 6.851 11.481 1.00 97.06 91 ILE A N 1
ATOM 690 C CA . ILE A 1 91 ? 3.309 6.351 10.395 1.00 97.06 91 ILE A CA 1
ATOM 691 C C . ILE A 1 91 ? 3.403 7.239 9.151 1.00 97.06 91 ILE A C 1
ATOM 693 O O . ILE A 1 91 ? 3.464 6.734 8.029 1.00 97.06 91 ILE A O 1
ATOM 697 N N . LYS A 1 92 ? 3.433 8.567 9.319 1.00 97.06 92 LYS A N 1
ATOM 698 C CA . LYS A 1 92 ? 3.662 9.489 8.196 1.00 97.06 92 LYS A CA 1
ATOM 699 C C . LYS A 1 92 ? 5.014 9.234 7.544 1.00 97.06 92 LYS A C 1
ATOM 701 O O . LYS A 1 92 ? 5.096 9.289 6.320 1.00 97.06 92 LYS A O 1
ATOM 706 N N . GLN A 1 93 ? 6.055 8.992 8.339 1.00 97.75 93 GLN A N 1
ATOM 707 C CA . GLN A 1 93 ? 7.380 8.702 7.809 1.00 97.75 93 GLN A CA 1
ATOM 708 C C . GLN A 1 93 ? 7.388 7.377 7.043 1.00 97.75 93 GLN A C 1
ATOM 710 O O . GLN A 1 93 ? 7.819 7.362 5.896 1.00 97.75 93 GLN A O 1
ATOM 715 N N . MET A 1 94 ? 6.778 6.325 7.594 1.00 96.88 94 MET A N 1
ATOM 716 C CA . MET A 1 94 ? 6.606 5.041 6.909 1.00 96.88 94 MET A CA 1
ATOM 717 C C . MET A 1 94 ? 5.943 5.205 5.533 1.00 96.88 94 MET A C 1
ATOM 719 O O . MET A 1 94 ? 6.446 4.680 4.545 1.00 96.88 94 MET A O 1
ATOM 723 N N . PHE A 1 95 ? 4.848 5.971 5.431 1.00 97.25 95 PHE A N 1
ATOM 724 C CA . PHE A 1 95 ? 4.203 6.207 4.134 1.00 97.25 95 PHE A CA 1
ATOM 725 C C . PHE A 1 95 ? 5.081 6.998 3.157 1.00 97.25 95 PHE A C 1
ATOM 727 O O . PHE A 1 95 ? 5.025 6.732 1.957 1.00 97.25 95 PHE A O 1
ATOM 734 N N . LYS A 1 96 ? 5.897 7.952 3.628 1.00 97.88 96 LYS A N 1
ATOM 735 C CA . LYS A 1 96 ? 6.862 8.661 2.769 1.00 97.88 96 LYS A CA 1
ATOM 736 C C . LYS A 1 96 ? 7.929 7.710 2.236 1.00 97.88 96 LYS A C 1
ATOM 738 O O . LYS A 1 96 ? 8.189 7.729 1.037 1.00 97.88 96 LYS A O 1
ATOM 743 N N . ASP A 1 97 ? 8.477 6.861 3.099 1.00 96.12 97 ASP A N 1
ATOM 744 C CA . ASP A 1 97 ? 9.503 5.888 2.723 1.00 96.12 97 ASP A CA 1
ATOM 745 C C . ASP A 1 97 ? 8.934 4.870 1.724 1.00 96.12 97 ASP A C 1
ATOM 747 O O . ASP A 1 97 ? 9.504 4.653 0.662 1.00 96.12 97 ASP A O 1
ATOM 751 N N . TRP A 1 98 ? 7.738 4.329 1.982 1.00 96.81 98 TRP A N 1
ATOM 752 C CA . TRP A 1 98 ? 7.053 3.433 1.042 1.00 96.81 98 TRP A CA 1
ATOM 753 C C . TRP A 1 98 ? 6.719 4.097 -0.294 1.00 96.81 98 TRP A C 1
ATOM 755 O O . TRP A 1 98 ? 6.737 3.423 -1.323 1.00 96.81 98 TRP A O 1
ATOM 765 N N . THR A 1 99 ? 6.429 5.399 -0.299 1.00 97.25 99 THR A N 1
ATOM 766 C CA . THR A 1 99 ? 6.204 6.166 -1.532 1.00 97.25 99 THR A CA 1
ATOM 767 C C . THR A 1 99 ? 7.489 6.251 -2.357 1.00 97.25 99 THR A C 1
ATOM 769 O O . THR A 1 99 ? 7.455 5.952 -3.547 1.00 97.25 99 THR A O 1
ATOM 772 N N . ASP A 1 100 ? 8.615 6.606 -1.729 1.00 95.56 100 ASP A N 1
ATOM 773 C CA . ASP A 1 100 ? 9.933 6.655 -2.382 1.00 95.56 100 ASP A CA 1
ATOM 774 C C . ASP A 1 100 ? 10.343 5.277 -2.921 1.00 95.56 100 ASP A C 1
ATOM 776 O O . ASP A 1 100 ? 10.755 5.140 -4.071 1.00 95.56 100 ASP A O 1
ATOM 780 N N . TYR A 1 101 ? 10.155 4.228 -2.117 1.00 94.19 101 TYR A N 1
ATOM 781 C CA . TYR A 1 101 ? 10.551 2.871 -2.490 1.00 94.19 101 TYR A CA 1
ATOM 782 C C . TYR A 1 101 ? 9.699 2.339 -3.640 1.00 94.19 101 TYR A C 1
ATOM 784 O O . TYR A 1 101 ? 10.229 1.762 -4.585 1.00 94.19 101 TYR A O 1
ATOM 792 N N . SER A 1 102 ? 8.384 2.562 -3.594 1.00 94.81 102 SER A N 1
ATOM 793 C CA . SER A 1 102 ? 7.474 2.115 -4.654 1.00 94.81 102 SER A CA 1
ATOM 794 C C . SER A 1 102 ? 7.777 2.791 -5.984 1.00 94.81 102 SER A C 1
ATOM 796 O O . SER A 1 102 ? 7.711 2.139 -7.021 1.00 94.81 102 SER A O 1
ATOM 798 N N . GLU A 1 103 ? 8.126 4.078 -5.965 1.00 94.62 103 GLU A N 1
ATOM 799 C CA . GLU A 1 103 ? 8.462 4.820 -7.177 1.00 94.62 103 GLU A CA 1
ATOM 800 C C . GLU A 1 103 ? 9.708 4.251 -7.867 1.00 94.62 103 GLU A C 1
ATOM 802 O O . GLU A 1 103 ? 9.654 3.940 -9.060 1.00 94.62 103 GLU A O 1
ATOM 807 N N . LYS A 1 104 ? 10.772 3.999 -7.097 1.00 91.06 104 LYS A N 1
ATOM 808 C CA . LYS A 1 104 ? 12.001 3.355 -7.582 1.00 91.06 104 LYS A CA 1
ATOM 809 C C . LYS A 1 104 ? 11.744 1.942 -8.091 1.00 91.06 104 LYS A C 1
ATOM 811 O O . LYS A 1 104 ? 12.102 1.617 -9.221 1.00 91.06 104 LYS A O 1
ATOM 816 N N . LEU A 1 105 ? 11.047 1.116 -7.309 1.00 90.19 105 LEU A N 1
ATOM 817 C CA . LEU A 1 105 ? 10.724 -0.257 -7.703 1.00 90.19 105 LEU A CA 1
ATOM 818 C C . LEU A 1 105 ? 9.909 -0.305 -9.000 1.00 90.19 105 LEU A C 1
ATOM 820 O O . LEU A 1 105 ? 10.163 -1.144 -9.862 1.00 90.19 105 LEU A O 1
ATOM 824 N N . MET A 1 106 ? 8.946 0.604 -9.173 1.00 92.25 106 MET A N 1
ATOM 825 C CA . MET A 1 106 ? 8.129 0.672 -10.387 1.00 92.25 106 MET A CA 1
ATOM 826 C C . MET A 1 106 ? 8.910 1.136 -11.622 1.00 92.25 106 MET A C 1
ATOM 828 O O . MET A 1 106 ? 8.527 0.777 -12.735 1.00 92.25 106 MET A O 1
ATOM 832 N N . LYS A 1 107 ? 10.025 1.851 -11.430 1.00 89.75 107 LYS A N 1
ATOM 833 C CA . LYS A 1 107 ? 11.033 2.154 -12.461 1.00 89.75 107 LYS A CA 1
ATOM 834 C C . LYS A 1 107 ? 12.040 1.021 -12.693 1.00 89.75 107 LYS A C 1
ATOM 836 O O . LYS A 1 107 ? 12.794 1.057 -13.663 1.00 89.75 107 LYS A O 1
ATOM 841 N N . GLY A 1 108 ? 12.047 0.001 -11.833 1.00 86.25 108 GLY A N 1
ATOM 842 C CA . GLY A 1 108 ? 13.065 -1.054 -11.812 1.00 86.25 108 GLY A CA 1
ATOM 843 C C . GLY A 1 108 ? 14.414 -0.572 -11.280 1.00 86.25 108 GLY A C 1
ATOM 844 O O . GLY A 1 108 ? 15.452 -1.135 -11.619 1.00 86.25 108 GLY A O 1
ATOM 845 N N . GLU A 1 109 ? 14.403 0.496 -10.487 1.00 86.56 109 GLU A N 1
ATOM 846 C CA . GLU A 1 109 ? 15.564 1.002 -9.770 1.00 86.56 109 GLU A CA 1
ATOM 847 C C . GLU A 1 109 ? 15.689 0.311 -8.407 1.00 86.56 109 GLU A C 1
ATOM 849 O O . GLU A 1 109 ? 14.699 -0.112 -7.805 1.00 86.56 109 GLU A O 1
ATOM 854 N N . LEU A 1 110 ? 16.918 0.232 -7.897 1.00 82.50 110 LEU A N 1
ATOM 855 C CA . LEU A 1 110 ? 17.173 -0.230 -6.534 1.00 82.50 110 LEU A CA 1
ATOM 856 C C . LEU A 1 110 ? 16.691 0.811 -5.525 1.00 82.50 110 LEU A C 1
ATOM 858 O O . LEU A 1 110 ? 16.863 2.016 -5.723 1.00 82.50 110 LEU A O 1
ATOM 862 N N . ILE A 1 111 ? 16.150 0.347 -4.401 1.00 83.31 111 ILE A N 1
ATOM 863 C CA . ILE A 1 111 ? 15.659 1.210 -3.322 1.00 83.31 111 ILE A CA 1
ATOM 864 C C . ILE A 1 111 ? 16.816 2.005 -2.701 1.00 83.31 111 ILE A C 1
ATOM 866 O O . ILE A 1 111 ? 16.689 3.204 -2.412 1.00 83.31 111 ILE A O 1
ATOM 870 N N . ALA A 1 112 ? 17.958 1.337 -2.533 1.00 77.50 112 ALA A N 1
ATOM 871 C CA . ALA A 1 112 ? 19.188 1.900 -2.003 1.00 77.50 112 ALA A CA 1
ATOM 872 C C . ALA A 1 112 ? 20.411 1.380 -2.780 1.00 77.50 112 ALA A C 1
ATOM 874 O O . ALA A 1 112 ? 20.404 0.242 -3.250 1.00 77.50 112 ALA A O 1
ATOM 875 N N . PRO A 1 113 ? 21.480 2.188 -2.905 1.00 69.88 113 PRO A N 1
ATOM 876 C CA . PRO A 1 113 ? 22.721 1.731 -3.515 1.00 69.88 113 PRO A CA 1
ATOM 877 C C . PRO A 1 113 ? 23.361 0.610 -2.688 1.00 69.88 113 PRO A C 1
ATOM 879 O O . PRO A 1 113 ? 23.261 0.593 -1.458 1.00 69.88 113 PRO A O 1
ATOM 882 N N . GLU A 1 114 ? 24.082 -0.283 -3.367 1.00 67.38 114 GLU A N 1
ATOM 883 C CA . GLU A 1 114 ? 24.860 -1.331 -2.710 1.00 67.38 114 GLU A CA 1
ATOM 884 C C . GLU A 1 114 ? 25.831 -0.736 -1.680 1.00 67.38 114 GLU A C 1
ATOM 886 O O . GLU A 1 114 ? 26.551 0.242 -1.928 1.00 67.38 114 GLU A O 1
ATOM 891 N N . LEU A 1 115 ? 25.857 -1.337 -0.491 1.00 67.69 115 LEU A N 1
ATOM 892 C CA . LEU A 1 115 ? 26.751 -0.906 0.571 1.00 67.69 115 LEU A CA 1
ATOM 893 C C . LEU A 1 115 ? 28.182 -1.327 0.231 1.00 67.69 115 LEU A C 1
ATOM 895 O O . LEU A 1 115 ? 28.476 -2.503 0.056 1.00 67.69 115 LEU A O 1
ATOM 899 N N . LYS A 1 116 ? 29.115 -0.367 0.244 1.00 68.56 116 LYS A N 1
ATOM 900 C CA . LYS A 1 116 ? 30.558 -0.651 0.086 1.00 68.56 116 LYS A CA 1
ATOM 901 C C . LYS A 1 116 ? 31.108 -1.573 1.181 1.00 68.56 116 LYS A C 1
ATOM 903 O O . LYS A 1 116 ? 32.153 -2.192 1.000 1.00 68.56 116 LYS A O 1
ATOM 908 N N . ASN A 1 117 ? 30.444 -1.605 2.336 1.00 75.56 117 ASN A N 1
ATOM 909 C CA . ASN A 1 117 ? 30.800 -2.449 3.463 1.00 75.56 117 ASN A CA 1
ATOM 910 C C . ASN A 1 117 ? 29.855 -3.656 3.527 1.00 75.56 117 ASN A C 1
ATOM 912 O O . ASN A 1 117 ? 28.715 -3.522 3.954 1.00 75.56 117 ASN A O 1
ATOM 916 N N . HIS A 1 118 ? 30.355 -4.835 3.166 1.00 74.50 118 HIS A N 1
ATOM 917 C CA . HIS A 1 118 ? 29.582 -6.083 3.169 1.00 74.50 118 HIS A CA 1
ATOM 918 C C . HIS A 1 118 ? 29.350 -6.683 4.56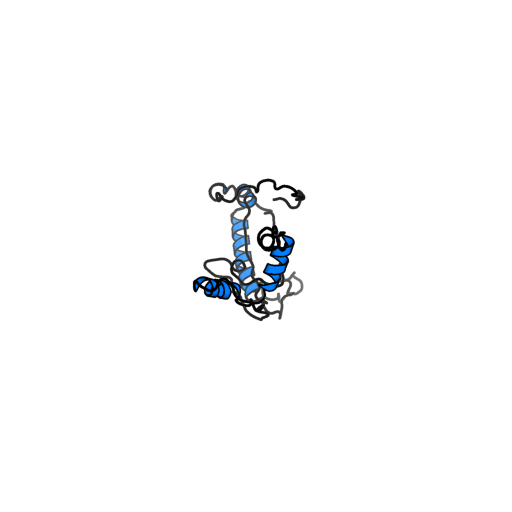9 1.00 74.50 118 HIS A C 1
ATOM 920 O O . HIS A 1 118 ? 28.711 -7.724 4.688 1.00 74.50 118 HIS A O 1
ATOM 926 N N . LEU A 1 119 ? 29.881 -6.069 5.634 1.00 79.88 119 LEU A N 1
ATOM 927 C CA . LEU A 1 119 ? 29.667 -6.518 7.018 1.00 79.88 119 LEU A CA 1
ATOM 928 C C . LEU A 1 119 ? 28.388 -5.946 7.646 1.00 79.88 119 LEU A C 1
ATOM 930 O O . LEU A 1 119 ? 28.058 -6.301 8.777 1.00 79.88 119 LEU A O 1
ATOM 934 N N . VAL A 1 120 ? 27.683 -5.053 6.946 1.00 75.75 120 VAL A N 1
ATOM 935 C CA . VAL A 1 120 ? 26.382 -4.524 7.369 1.00 75.75 120 VAL A CA 1
ATOM 936 C C . VAL A 1 120 ? 25.277 -5.077 6.466 1.00 75.75 120 VAL A C 1
ATOM 938 O O . VAL A 1 120 ? 25.506 -5.209 5.261 1.00 75.75 120 VAL A O 1
ATOM 941 N N . PRO A 1 121 ? 24.092 -5.409 7.015 1.00 73.94 121 PRO A N 1
ATOM 942 C CA . PRO A 1 121 ? 22.967 -5.852 6.202 1.00 73.94 121 PRO A CA 1
ATOM 943 C C . PRO A 1 121 ? 22.642 -4.819 5.116 1.00 73.94 121 PRO A C 1
ATOM 945 O O . PRO A 1 121 ? 22.589 -3.623 5.426 1.00 73.94 121 PRO A O 1
ATOM 948 N N . PRO A 1 122 ? 22.440 -5.246 3.859 1.00 66.50 122 PRO A N 1
ATOM 949 C CA . PRO A 1 122 ? 22.060 -4.332 2.799 1.00 66.50 122 PRO A CA 1
ATOM 950 C C . PRO A 1 122 ? 20.637 -3.813 3.040 1.00 66.50 122 PRO A C 1
ATOM 952 O O . PRO A 1 122 ? 19.807 -4.486 3.650 1.00 66.50 122 PRO A O 1
ATOM 955 N N . ILE A 1 123 ? 20.374 -2.587 2.588 1.00 72.56 123 ILE A N 1
ATOM 956 C CA . ILE A 1 123 ? 19.058 -1.940 2.723 1.00 72.56 123 ILE A CA 1
ATOM 957 C C . ILE A 1 123 ? 18.076 -2.489 1.675 1.00 72.56 123 ILE A C 1
ATOM 959 O O . ILE A 1 123 ? 16.888 -2.618 1.951 1.00 72.56 123 ILE A O 1
ATOM 963 N N . ASP A 1 124 ? 18.589 -2.833 0.494 1.00 71.62 124 ASP A N 1
ATOM 964 C CA . ASP A 1 124 ? 17.877 -3.514 -0.586 1.00 71.62 124 ASP A CA 1
ATOM 965 C C . ASP A 1 124 ? 18.392 -4.958 -0.667 1.00 71.62 124 ASP A C 1
ATOM 967 O O . ASP A 1 124 ? 19.599 -5.195 -0.580 1.00 71.62 124 ASP A O 1
ATOM 971 N N . THR A 1 125 ? 17.496 -5.934 -0.786 1.00 72.88 125 THR A N 1
ATOM 972 C CA . THR A 1 125 ? 17.864 -7.355 -0.828 1.00 72.88 125 THR A CA 1
ATOM 973 C C . THR A 1 125 ? 18.555 -7.759 -2.136 1.00 72.88 125 THR A C 1
ATOM 975 O O . THR A 1 125 ? 19.191 -8.815 -2.180 1.00 72.88 125 THR A O 1
ATOM 978 N N . GLY A 1 126 ? 18.511 -6.911 -3.169 1.00 66.00 126 GLY A N 1
ATOM 979 C CA . GLY A 1 126 ? 19.234 -7.072 -4.429 1.00 66.00 126 GLY A CA 1
ATOM 980 C C . GLY A 1 126 ? 18.670 -8.157 -5.351 1.00 66.00 126 GLY A C 1
ATOM 981 O O . GLY A 1 126 ? 19.225 -8.419 -6.415 1.00 66.00 126 GLY A O 1
ATOM 982 N N . GLU A 1 127 ? 17.553 -8.787 -4.988 1.00 65.75 127 GLU A N 1
ATOM 983 C CA . GLU A 1 127 ? 16.889 -9.846 -5.755 1.00 65.75 127 GLU A CA 1
ATOM 984 C C . GLU A 1 127 ? 16.360 -9.365 -7.107 1.00 65.75 127 GLU A C 1
ATOM 986 O O . GLU A 1 127 ? 16.101 -10.173 -8.000 1.00 65.75 127 GLU A O 1
ATOM 991 N N . THR A 1 128 ? 16.201 -8.050 -7.256 1.00 65.94 128 THR A N 1
ATOM 992 C CA . THR A 1 128 ? 15.703 -7.410 -8.472 1.00 65.94 128 THR A CA 1
ATOM 993 C C . THR A 1 128 ? 16.806 -6.793 -9.333 1.00 65.94 128 THR A C 1
ATOM 995 O O . THR A 1 128 ? 16.511 -6.302 -10.423 1.00 65.94 128 THR A O 1
ATOM 998 N N . VAL A 1 129 ? 18.081 -6.857 -8.918 1.00 68.06 129 VAL A N 1
ATOM 999 C CA . VAL A 1 129 ? 19.205 -6.305 -9.693 1.00 68.06 129 VAL A CA 1
ATOM 1000 C C . VAL A 1 129 ? 19.240 -6.929 -11.092 1.00 68.06 129 VAL A C 1
ATOM 1002 O O . VAL A 1 129 ? 19.333 -8.145 -11.258 1.00 68.06 129 VAL A O 1
ATOM 1005 N N . GLY A 1 130 ? 19.184 -6.079 -12.121 1.00 64.25 130 GLY A N 1
ATOM 1006 C CA . GLY A 1 130 ? 19.210 -6.504 -13.523 1.00 64.25 130 GLY A CA 1
ATOM 1007 C C . GLY A 1 130 ? 17.873 -7.024 -14.062 1.00 64.25 130 GLY A C 1
ATOM 1008 O O . GLY A 1 130 ? 17.813 -7.440 -15.222 1.00 64.25 130 GLY A O 1
ATOM 1009 N N . LEU A 1 131 ? 16.800 -6.987 -13.265 1.00 69.56 131 LEU A N 1
ATOM 1010 C CA . LEU A 1 131 ? 15.443 -7.242 -13.736 1.00 69.56 131 LEU A CA 1
ATOM 1011 C C . LEU A 1 131 ? 14.807 -5.957 -14.275 1.00 69.56 131 LEU A C 1
ATOM 1013 O O . LEU A 1 131 ? 15.071 -4.852 -13.814 1.00 69.56 131 LEU A O 1
ATOM 1017 N N . ASN A 1 132 ? 13.942 -6.110 -15.274 1.00 73.62 132 ASN A N 1
ATOM 1018 C CA . ASN A 1 132 ? 13.079 -5.027 -15.728 1.00 73.62 132 ASN A CA 1
ATOM 1019 C C . ASN A 1 132 ? 11.951 -4.779 -14.696 1.00 73.62 132 ASN A C 1
ATOM 1021 O O . ASN A 1 132 ? 11.573 -5.728 -14.008 1.00 73.62 132 ASN A O 1
ATOM 1025 N N . PRO A 1 133 ? 11.347 -3.576 -14.609 1.00 79.75 133 PRO A N 1
ATOM 1026 C CA . PRO A 1 133 ? 10.156 -3.351 -13.781 1.00 79.75 133 PRO A CA 1
ATOM 1027 C C . PRO A 1 133 ? 8.962 -4.265 -14.101 1.00 79.75 133 PRO A C 1
ATOM 1029 O O . PRO A 1 133 ? 8.072 -4.412 -13.270 1.00 79.75 133 PRO A O 1
ATOM 1032 N N . TYR A 1 134 ? 8.894 -4.870 -15.293 1.00 86.38 134 TYR A N 1
ATOM 1033 C CA . TYR A 1 134 ? 7.824 -5.782 -15.722 1.00 86.38 134 TYR A CA 1
ATOM 1034 C C . TYR A 1 134 ? 6.415 -5.218 -15.495 1.00 86.38 134 TYR A C 1
ATOM 1036 O O . TYR A 1 134 ? 5.487 -5.945 -15.125 1.00 86.38 134 TYR A O 1
ATOM 1044 N N . ARG A 1 135 ? 6.250 -3.909 -15.737 1.00 91.56 135 ARG A N 1
ATOM 1045 C CA . ARG A 1 135 ? 5.005 -3.168 -15.510 1.00 91.56 135 ARG A CA 1
ATOM 1046 C C . ARG A 1 135 ? 4.511 -3.240 -14.067 1.00 91.56 135 ARG A C 1
ATOM 1048 O O . ARG A 1 135 ? 3.299 -3.185 -13.875 1.00 91.56 135 ARG A O 1
ATOM 1055 N N . LEU A 1 136 ? 5.398 -3.396 -13.079 1.00 93.12 136 LEU A N 1
ATOM 1056 C CA . LEU A 1 136 ? 5.046 -3.413 -11.660 1.00 93.12 136 LEU A CA 1
ATOM 1057 C C . LEU A 1 136 ? 4.171 -2.206 -11.312 1.00 93.12 136 LEU A C 1
ATOM 1059 O O . LEU A 1 136 ? 4.422 -1.084 -11.744 1.00 93.12 136 LEU A O 1
ATOM 1063 N N . THR A 1 137 ? 3.143 -2.451 -10.508 1.00 96.19 137 THR A N 1
ATOM 1064 C CA . THR A 1 137 ? 2.339 -1.402 -9.886 1.00 96.19 137 THR A CA 1
ATOM 1065 C C . THR A 1 137 ? 2.163 -1.723 -8.416 1.00 96.19 137 THR A C 1
ATOM 1067 O O . THR A 1 137 ? 1.817 -2.854 -8.079 1.00 96.19 137 THR A O 1
ATOM 1070 N N . VAL A 1 138 ? 2.351 -0.723 -7.561 1.00 97.00 138 VAL A N 1
ATOM 1071 C CA . VAL A 1 138 ? 2.073 -0.811 -6.126 1.00 97.00 138 VAL A CA 1
ATOM 1072 C C . VAL A 1 138 ? 0.892 0.103 -5.814 1.00 97.00 138 VAL A C 1
ATOM 1074 O O . VAL A 1 138 ? 0.876 1.264 -6.224 1.00 97.00 138 VAL A O 1
ATOM 1077 N N . THR A 1 139 ? -0.107 -0.426 -5.110 1.00 98.00 139 THR A N 1
ATOM 1078 C CA . THR A 1 139 ? -1.336 0.297 -4.762 1.00 98.00 139 THR A CA 1
ATOM 1079 C C . THR A 1 139 ? -1.584 0.169 -3.267 1.00 98.00 139 THR A C 1
ATOM 1081 O O . THR A 1 139 ? -1.619 -0.939 -2.735 1.00 98.00 139 THR A O 1
ATOM 1084 N N . PHE A 1 140 ? -1.799 1.296 -2.595 1.00 97.69 140 PHE A N 1
ATOM 1085 C CA . PHE A 1 140 ? -2.065 1.345 -1.161 1.00 97.69 140 PHE A CA 1
ATOM 1086 C C . PHE A 1 140 ? -3.545 1.595 -0.882 1.00 97.69 140 PHE A C 1
ATOM 1088 O O . PHE A 1 140 ? -4.177 2.458 -1.499 1.00 97.69 140 PHE A O 1
ATOM 1095 N N . GLY A 1 141 ? -4.077 0.866 0.097 1.00 95.44 141 GLY A N 1
ATOM 1096 C CA . GLY A 1 141 ? -5.396 1.080 0.680 1.00 95.44 141 GLY A CA 1
ATOM 1097 C C . GLY A 1 141 ? -5.295 1.224 2.196 1.00 95.44 141 GLY A C 1
ATOM 1098 O O . GLY A 1 141 ? -4.347 0.735 2.807 1.00 95.44 141 GLY A O 1
ATOM 1099 N N . ILE A 1 142 ? -6.276 1.896 2.794 1.00 94.31 142 ILE A N 1
ATOM 1100 C CA . ILE A 1 142 ? -6.447 1.961 4.249 1.00 94.31 142 ILE A CA 1
ATOM 1101 C C . ILE A 1 142 ? -7.802 1.365 4.621 1.00 94.31 142 ILE A C 1
ATOM 1103 O O . ILE A 1 142 ? -8.788 1.568 3.911 1.00 94.31 142 ILE A O 1
ATOM 1107 N N . SER A 1 143 ? -7.841 0.628 5.725 1.00 92.56 143 SER A N 1
ATOM 1108 C CA . SER A 1 143 ? -9.054 0.008 6.252 1.00 92.56 143 SER A CA 1
ATOM 1109 C C . SER A 1 143 ? -9.803 0.948 7.213 1.00 92.56 143 SER A C 1
ATOM 1111 O O . SER A 1 143 ? -9.235 1.928 7.712 1.00 92.56 143 SER A O 1
ATOM 1113 N N . PRO A 1 144 ? -11.073 0.648 7.540 1.00 92.44 144 PRO A N 1
ATOM 1114 C CA . PRO A 1 144 ? -11.773 1.282 8.656 1.00 92.44 144 PRO A CA 1
ATOM 1115 C C . PRO A 1 144 ? -10.998 1.164 9.979 1.00 92.44 144 PRO A C 1
ATOM 1117 O O . PRO A 1 144 ? -10.823 2.163 10.675 1.00 92.44 144 PRO A O 1
ATOM 1120 N N . SER A 1 145 ? -10.456 -0.023 10.274 1.00 91.38 145 SER A N 1
ATOM 1121 C CA . SER A 1 145 ? -9.696 -0.302 11.499 1.00 91.38 145 SER A CA 1
ATOM 1122 C C . SER A 1 145 ? -8.427 0.553 11.625 1.00 91.38 145 SER A C 1
ATOM 1124 O O . SER A 1 145 ? -8.079 0.972 12.730 1.00 91.38 145 SER A O 1
ATOM 1126 N N . PHE A 1 146 ? -7.771 0.903 10.510 1.00 94.25 146 PHE A N 1
ATOM 1127 C CA . PHE A 1 146 ? -6.650 1.849 10.489 1.00 94.25 146 PHE A CA 1
ATOM 1128 C C . PHE A 1 146 ? -7.058 3.237 11.008 1.00 94.25 146 PHE A C 1
ATOM 1130 O O . PHE A 1 146 ? -6.352 3.829 11.829 1.00 94.25 146 PHE A O 1
ATOM 1137 N N . LEU A 1 147 ? -8.200 3.763 10.552 1.00 94.62 147 LEU A N 1
ATOM 1138 C CA . LEU A 1 147 ? -8.692 5.077 10.977 1.00 94.62 147 LEU A CA 1
ATOM 1139 C C . LEU A 1 147 ? -9.096 5.068 12.451 1.00 94.62 147 LEU A C 1
ATOM 1141 O O . LEU A 1 147 ? -8.715 5.981 13.189 1.00 94.62 147 LEU A O 1
ATOM 1145 N N . ASP A 1 148 ? -9.797 4.016 12.874 1.00 92.50 148 ASP A N 1
ATOM 1146 C CA . ASP A 1 148 ? -10.252 3.838 14.252 1.00 92.50 148 ASP A CA 1
ATOM 1147 C C . ASP A 1 148 ? -9.033 3.767 15.203 1.00 92.50 148 ASP A C 1
ATOM 1149 O O . ASP A 1 148 ? -8.956 4.485 16.205 1.00 92.50 148 ASP A O 1
ATOM 1153 N N . LYS A 1 149 ? -7.994 2.999 14.836 1.00 93.94 149 LYS A N 1
ATOM 1154 C CA . LYS A 1 149 ? -6.746 2.864 15.611 1.00 93.94 149 LYS A CA 1
ATOM 1155 C C . LYS A 1 149 ? -5.987 4.185 15.777 1.00 93.94 149 LYS A C 1
ATOM 1157 O O . LYS A 1 149 ? -5.370 4.414 16.818 1.00 93.94 149 LYS A O 1
ATOM 1162 N N . LEU A 1 150 ? -6.052 5.075 14.786 1.00 96.12 150 LEU A N 1
ATOM 1163 C CA . LEU A 1 150 ? -5.409 6.396 14.822 1.00 96.12 150 LEU A CA 1
ATOM 1164 C C . LEU A 1 150 ? -6.312 7.520 15.344 1.00 96.12 150 LEU A C 1
ATOM 1166 O O . LEU A 1 150 ? -5.875 8.682 15.386 1.00 96.12 150 LEU A O 1
ATOM 1170 N N . LYS A 1 151 ? -7.540 7.187 15.766 1.00 95.25 151 LYS A N 1
ATOM 1171 C CA . LYS A 1 151 ? -8.562 8.143 16.215 1.00 95.25 151 LYS A CA 1
ATOM 1172 C C . LYS A 1 151 ? -8.805 9.224 15.156 1.00 95.25 151 LYS A C 1
ATOM 1174 O O . LYS A 1 151 ? -8.680 10.422 15.421 1.00 95.25 151 LYS A O 1
ATOM 1179 N N . LEU A 1 152 ? -9.016 8.782 13.916 1.00 94.81 152 LEU A N 1
ATOM 1180 C CA . LEU A 1 152 ? -9.284 9.607 12.733 1.00 94.81 152 LEU A CA 1
ATOM 1181 C C . LEU A 1 152 ? -10.713 9.383 12.219 1.00 94.81 152 LEU A C 1
ATOM 1183 O O . LEU A 1 152 ? -10.961 9.423 11.016 1.00 94.81 152 LEU A O 1
ATOM 1187 N N . ASP A 1 153 ? -11.661 9.166 13.129 1.00 90.06 153 ASP A N 1
ATOM 1188 C CA . ASP A 1 153 ? -13.056 8.830 12.818 1.00 90.06 153 ASP A CA 1
ATOM 1189 C C . ASP A 1 153 ? -13.724 9.878 11.914 1.00 90.06 153 ASP A C 1
ATOM 1191 O O . ASP A 1 153 ? -14.525 9.555 11.042 1.00 90.06 153 ASP A O 1
ATOM 1195 N N . ASN A 1 154 ? -13.319 11.145 12.038 1.00 93.25 154 ASN A N 1
ATOM 1196 C CA . ASN A 1 154 ? -13.787 12.247 11.195 1.00 93.25 154 ASN A CA 1
ATOM 1197 C C . ASN A 1 154 ? -13.312 12.183 9.728 1.00 93.25 154 ASN A C 1
ATOM 1199 O O . ASN A 1 154 ? -13.653 13.064 8.939 1.00 93.25 154 ASN A O 1
ATOM 1203 N N . LYS A 1 155 ? -12.475 11.204 9.372 1.00 93.81 155 LYS A N 1
ATOM 1204 C CA . LYS A 1 155 ? -12.007 10.927 8.005 1.00 93.81 155 LYS A CA 1
ATOM 1205 C C . LYS A 1 155 ? -12.616 9.657 7.416 1.00 93.81 155 LYS A C 1
ATOM 1207 O O . LYS A 1 155 ? -12.308 9.331 6.272 1.00 93.81 155 LYS A O 1
ATOM 1212 N N . LYS A 1 156 ? -13.452 8.947 8.176 1.00 92.94 156 LYS A N 1
ATOM 1213 C CA . LYS A 1 156 ? -14.133 7.739 7.716 1.00 92.94 156 LYS A CA 1
ATOM 1214 C C . LYS A 1 156 ? -15.143 8.103 6.629 1.00 92.94 156 LYS A C 1
ATOM 1216 O O . LYS A 1 156 ? -15.862 9.091 6.751 1.00 92.94 156 LYS A O 1
ATOM 1221 N N . LEU A 1 157 ? -15.144 7.325 5.553 1.00 92.94 157 LEU A N 1
ATOM 1222 C CA . LEU A 1 157 ? -16.082 7.479 4.443 1.00 92.94 157 LEU A CA 1
ATOM 1223 C C . LEU A 1 157 ? -17.397 6.753 4.762 1.00 92.94 157 LEU A C 1
ATOM 1225 O O . LEU A 1 157 ? -17.387 5.749 5.474 1.00 92.94 157 LEU A O 1
ATOM 1229 N N . ASP A 1 158 ? -18.520 7.213 4.209 1.00 92.25 158 ASP A N 1
ATOM 1230 C CA . ASP A 1 158 ? -19.832 6.576 4.423 1.00 92.25 158 ASP A CA 1
ATOM 1231 C C . ASP A 1 158 ? -19.895 5.147 3.857 1.00 92.25 158 ASP A C 1
ATOM 1233 O O . ASP A 1 158 ? -20.746 4.344 4.255 1.00 92.25 158 ASP A O 1
ATOM 1237 N N . GLU A 1 159 ? -19.002 4.832 2.920 1.00 91.50 159 GLU A N 1
ATOM 1238 C CA . GLU A 1 159 ? -18.805 3.524 2.306 1.00 91.50 159 GLU A CA 1
ATOM 1239 C C . GLU A 1 159 ? -18.027 2.546 3.200 1.00 91.50 159 GLU A C 1
ATOM 1241 O O . GLU A 1 159 ? -18.051 1.347 2.937 1.00 91.50 159 GLU A O 1
ATOM 1246 N N . PHE A 1 160 ? -17.365 3.013 4.267 1.00 90.38 160 PHE A N 1
ATOM 1247 C CA . PHE A 1 160 ? -16.607 2.175 5.213 1.00 90.38 160 PHE A CA 1
ATOM 1248 C C . PHE A 1 160 ? -17.539 1.490 6.224 1.00 90.38 160 PHE A C 1
ATOM 1250 O O . PHE A 1 160 ? -17.387 1.617 7.441 1.00 90.38 160 PHE A O 1
ATOM 1257 N N . LYS A 1 161 ? -18.540 0.787 5.698 1.00 89.19 161 LYS A N 1
ATOM 1258 C CA . LYS A 1 161 ? -19.501 -0.016 6.451 1.00 89.19 161 LYS A CA 1
ATOM 1259 C C . LYS A 1 161 ? -19.135 -1.483 6.331 1.00 89.19 161 LYS A C 1
ATOM 1261 O O . LYS A 1 161 ? -18.707 -1.929 5.266 1.00 89.19 161 LYS A O 1
ATOM 1266 N N . ASP A 1 162 ? -19.375 -2.224 7.403 1.00 88.50 162 ASP A N 1
ATOM 1267 C CA . ASP A 1 162 ? -19.211 -3.670 7.380 1.00 88.50 162 ASP A CA 1
ATOM 1268 C C . ASP A 1 162 ? -20.102 -4.279 6.301 1.00 88.50 162 ASP A C 1
ATOM 1270 O O . ASP A 1 162 ? -21.267 -3.898 6.119 1.00 88.50 162 ASP A O 1
ATOM 1274 N N . LEU A 1 163 ? -19.539 -5.239 5.573 1.00 89.50 163 LEU A N 1
ATOM 1275 C CA . LEU A 1 163 ? -20.313 -6.007 4.616 1.00 89.50 163 LEU A CA 1
ATOM 1276 C C . LEU A 1 163 ? -21.360 -6.831 5.378 1.00 89.50 163 LEU A C 1
ATOM 1278 O O . LEU A 1 163 ? -21.040 -7.434 6.408 1.00 89.50 163 LEU A O 1
ATOM 1282 N N . PRO A 1 164 ? -22.613 -6.883 4.894 1.00 91.38 164 PRO A N 1
ATOM 1283 C CA . PRO A 1 164 ? -23.611 -7.736 5.510 1.00 91.38 164 PRO A CA 1
ATOM 1284 C C . PRO A 1 164 ? -23.184 -9.198 5.376 1.00 91.38 164 PRO A C 1
ATOM 1286 O O . PRO A 1 164 ? -22.471 -9.573 4.448 1.00 91.38 164 PRO A O 1
ATOM 1289 N N . HIS A 1 165 ? -23.676 -10.044 6.274 1.00 91.31 1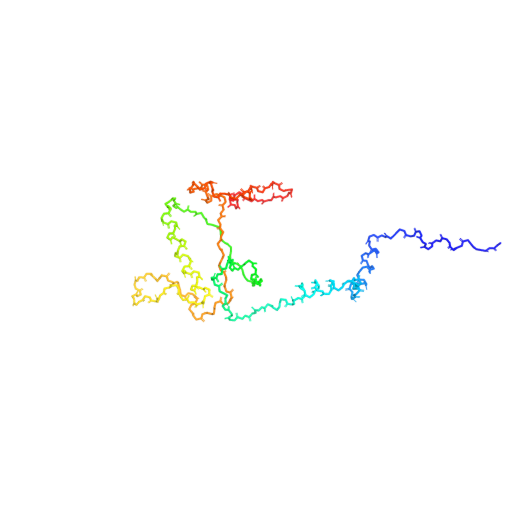65 HIS A N 1
ATOM 1290 C CA . HIS A 1 165 ? -23.493 -11.478 6.114 1.00 91.31 165 HIS A CA 1
ATOM 1291 C C . HIS A 1 165 ? -24.206 -11.969 4.848 1.00 91.31 165 HIS A C 1
ATOM 1293 O O . HIS A 1 165 ? -25.408 -11.735 4.678 1.00 91.31 165 HIS A O 1
ATOM 1299 N N . PHE A 1 166 ? -23.489 -12.690 3.989 1.00 94.75 166 PHE A N 1
ATOM 1300 C CA . PHE A 1 166 ? -24.060 -13.325 2.811 1.00 94.75 166 PHE A CA 1
ATOM 1301 C C . PHE A 1 166 ? -24.291 -14.823 3.049 1.00 94.75 166 PHE A C 1
ATOM 1303 O O . PHE A 1 166 ? -23.491 -15.502 3.704 1.00 94.75 166 PHE A O 1
ATOM 1310 N N . PRO A 1 167 ? -25.375 -15.398 2.490 1.00 96.50 167 PRO A N 1
ATOM 1311 C CA . PRO A 1 167 ? -25.584 -16.836 2.547 1.00 96.50 167 PRO A CA 1
ATOM 1312 C C . PRO A 1 167 ? -24.372 -17.585 1.985 1.00 96.50 167 PRO A C 1
ATOM 1314 O O . PRO A 1 167 ? -23.988 -17.368 0.837 1.00 96.50 167 PRO A O 1
ATOM 1317 N N . ARG A 1 168 ? -23.851 -18.542 2.764 1.00 94.81 168 ARG A N 1
ATOM 1318 C CA . ARG A 1 168 ? -22.665 -19.370 2.459 1.00 94.81 168 ARG A CA 1
ATOM 1319 C C . ARG A 1 168 ? -21.306 -18.689 2.641 1.00 94.81 168 ARG A C 1
ATOM 1321 O O . ARG A 1 168 ? -20.311 -19.262 2.199 1.00 94.81 168 ARG A O 1
ATOM 1328 N N . ASP A 1 169 ? -21.228 -17.559 3.337 1.00 94.56 169 ASP A N 1
ATOM 1329 C CA . ASP A 1 169 ? -19.933 -17.059 3.801 1.00 94.56 169 ASP A CA 1
ATOM 1330 C C . ASP A 1 169 ? -19.229 -18.110 4.673 1.00 94.56 169 ASP A C 1
ATOM 1332 O O . ASP A 1 169 ? -19.786 -18.624 5.644 1.00 94.56 169 ASP A O 1
ATOM 1336 N N . GLN A 1 170 ? -17.982 -18.422 4.322 1.00 93.06 170 GLN A N 1
ATOM 1337 C CA . GLN A 1 170 ? -17.085 -19.298 5.088 1.00 93.06 170 GLN A CA 1
ATOM 1338 C C . GLN A 1 170 ? -15.799 -18.551 5.457 1.00 93.06 170 GLN A C 1
ATOM 1340 O O . GLN A 1 170 ? -14.688 -19.078 5.358 1.00 93.06 170 GLN A O 1
ATOM 1345 N N . ILE A 1 171 ? -15.951 -17.282 5.835 1.00 90.75 171 ILE A N 1
ATOM 1346 C CA . ILE A 1 171 ? -14.830 -16.417 6.189 1.00 90.75 171 ILE A CA 1
ATOM 1347 C C . ILE A 1 171 ? -14.268 -16.884 7.532 1.00 90.75 171 ILE A C 1
ATOM 1349 O O . ILE A 1 171 ? -14.981 -16.932 8.534 1.00 90.75 171 ILE A O 1
ATOM 1353 N N . LYS A 1 172 ? -12.982 -17.233 7.549 1.00 90.81 172 LYS A N 1
ATOM 1354 C CA . LYS A 1 172 ? -12.273 -17.609 8.777 1.00 90.81 172 LYS A CA 1
ATOM 1355 C C . LYS A 1 172 ? -11.916 -16.340 9.542 1.00 90.81 172 LYS A C 1
ATOM 1357 O O . LYS A 1 172 ? -11.372 -15.424 8.940 1.00 90.81 172 LYS A O 1
ATOM 1362 N N . ASP A 1 173 ? -12.137 -16.323 10.854 1.00 86.31 173 ASP A N 1
ATOM 1363 C CA . ASP A 1 173 ? -11.963 -15.108 11.667 1.00 86.31 173 ASP A CA 1
ATOM 1364 C C . ASP A 1 173 ? -10.548 -14.525 11.605 1.00 86.31 173 ASP A C 1
ATOM 1366 O O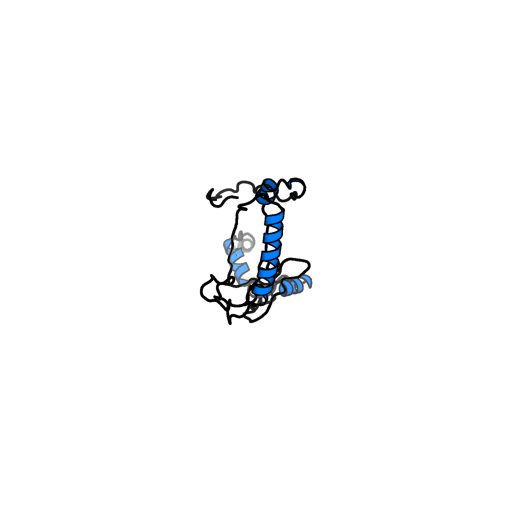 . ASP A 1 173 ? -10.391 -13.317 11.555 1.00 86.31 173 ASP A O 1
ATOM 1370 N N . LYS A 1 174 ? -9.514 -15.365 11.482 1.00 85.88 174 LYS A N 1
ATOM 1371 C CA . LYS A 1 174 ? -8.121 -14.906 11.315 1.00 85.88 174 LYS A CA 1
ATOM 1372 C C . LYS A 1 174 ? -7.821 -14.164 10.000 1.00 85.88 174 LYS A C 1
ATOM 1374 O O . LYS A 1 174 ? -6.690 -13.745 9.797 1.00 85.88 174 LYS A O 1
ATOM 1379 N N . TYR A 1 175 ? -8.775 -14.132 9.072 1.00 81.81 175 TYR A N 1
ATOM 1380 C CA . TYR A 1 175 ? -8.700 -13.402 7.804 1.00 81.81 175 TYR A CA 1
ATOM 1381 C C . TYR A 1 175 ? -9.817 -12.355 7.694 1.00 81.81 175 TYR A C 1
ATOM 1383 O O . TYR A 1 175 ? -10.084 -11.868 6.598 1.00 81.81 175 TYR A O 1
ATOM 1391 N N . LYS A 1 176 ? -10.507 -12.070 8.804 1.00 77.69 176 LYS A N 1
ATOM 1392 C CA . LYS A 1 176 ? -11.364 -10.897 8.938 1.00 77.69 176 LYS A CA 1
ATOM 1393 C C . LYS A 1 176 ? -10.513 -9.769 9.508 1.00 77.69 176 LYS A C 1
ATOM 1395 O O . LYS A 1 176 ? -9.758 -10.015 10.446 1.00 77.69 176 LYS A O 1
ATOM 1400 N N . ASP A 1 177 ? -10.669 -8.588 8.930 1.00 67.12 177 ASP A N 1
ATOM 1401 C CA . ASP A 1 177 ? -10.314 -7.321 9.576 1.00 67.12 177 ASP A CA 1
ATOM 1402 C C . ASP A 1 177 ? -11.472 -6.838 10.455 1.00 67.12 177 ASP A C 1
ATOM 1404 O O . ASP A 1 177 ? -12.638 -7.166 10.116 1.00 67.12 177 ASP A O 1
#